Protein AF-A0A1Y3EL06-F1 (afdb_monomer)

Secondary structure (DSSP, 8-state):
-HHHHHHHHHHHHHHHHHHHHHHHHSTT-HHHHHHHHHHHHHHHHHHHHHHHHHHHHTHHHHHHHHHHHHHHHHHHHHHHHHHHHHTT----SSTT--HHHHHHHHHHHHHHHHHHHHHHHHHHHS-HHHHHHHHHHHHHHHHHHHHHHHHHHHTT-GGGTTT-

Structure (mmCIF, N/CA/C/O backbone):
data_AF-A0A1Y3EL06-F1
#
_entry.id   AF-A0A1Y3EL06-F1
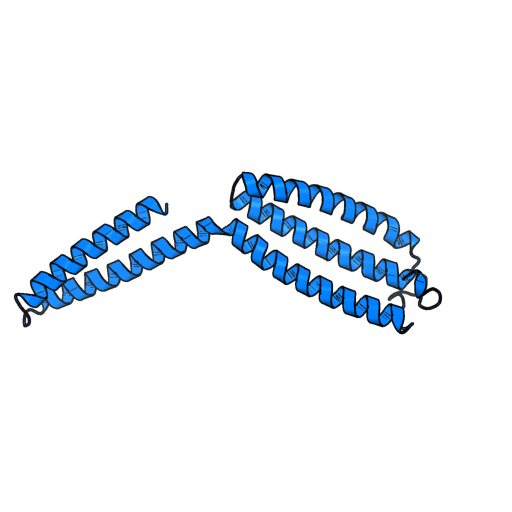#
loop_
_atom_site.group_PDB
_atom_site.id
_atom_site.type_symbol
_atom_site.label_atom_id
_atom_site.label_alt_id
_atom_site.label_comp_id
_atom_site.label_asym_id
_atom_site.label_entity_id
_atom_site.label_seq_id
_atom_site.pdbx_PDB_ins_code
_atom_site.Cartn_x
_atom_site.Cartn_y
_atom_site.Cartn_z
_atom_site.occupancy
_atom_site.B_iso_or_equiv
_atom_site.auth_seq_id
_atom_site.auth_comp_id
_atom_site.auth_asym_id
_atom_site.auth_atom_id
_atom_site.pdbx_PDB_model_num
ATOM 1 N N . LYS A 1 1 ? 21.496 -2.590 -11.959 1.00 78.06 1 LYS A N 1
ATOM 2 C CA . LYS A 1 1 ? 20.568 -3.397 -12.789 1.00 78.06 1 LYS A CA 1
ATOM 3 C C . LYS A 1 1 ? 19.953 -2.555 -13.903 1.00 78.06 1 LYS A C 1
ATOM 5 O O . LYS A 1 1 ? 20.379 -2.754 -15.023 1.00 78.06 1 LYS A O 1
ATOM 10 N N . ILE A 1 2 ? 19.128 -1.535 -13.614 1.00 90.38 2 ILE A N 1
ATOM 11 C CA . ILE A 1 2 ? 18.528 -0.661 -14.653 1.00 90.38 2 ILE A CA 1
ATOM 12 C C . ILE A 1 2 ? 19.569 -0.086 -15.628 1.00 90.38 2 ILE A C 1
ATOM 14 O O . ILE A 1 2 ? 19.395 -0.204 -16.830 1.00 90.38 2 ILE A O 1
ATOM 18 N N . ARG A 1 3 ? 20.683 0.471 -15.125 1.00 93.00 3 ARG A N 1
ATOM 19 C CA . ARG A 1 3 ? 21.750 1.015 -15.985 1.00 93.00 3 ARG A CA 1
ATOM 20 C C . ARG A 1 3 ? 22.275 0.003 -17.011 1.00 93.00 3 ARG A C 1
ATOM 22 O O . ARG A 1 3 ? 22.457 0.373 -18.159 1.00 93.00 3 ARG A O 1
ATOM 29 N N . VAL A 1 4 ? 22.511 -1.240 -16.589 1.00 94.12 4 VAL A N 1
ATOM 30 C CA . VAL A 1 4 ? 23.039 -2.303 -17.459 1.00 94.12 4 VAL A CA 1
ATOM 31 C C . VAL A 1 4 ? 21.989 -2.685 -18.500 1.00 94.12 4 VAL A C 1
ATOM 33 O O . VAL A 1 4 ? 22.276 -2.607 -19.684 1.00 94.12 4 VAL A O 1
ATOM 36 N N . SER A 1 5 ? 20.745 -2.932 -18.078 1.00 94.06 5 SER A N 1
ATOM 37 C CA . SER A 1 5 ? 19.648 -3.265 -18.998 1.00 94.06 5 SER A CA 1
ATOM 38 C C . SER A 1 5 ? 19.372 -2.156 -20.023 1.00 94.06 5 SER A C 1
ATOM 40 O O . SER A 1 5 ? 19.073 -2.428 -21.178 1.00 94.06 5 SER A O 1
ATOM 42 N N . VAL A 1 6 ? 19.517 -0.882 -19.640 1.00 96.88 6 VAL A N 1
ATOM 43 C CA . VAL A 1 6 ? 19.391 0.250 -20.577 1.00 96.88 6 VAL A CA 1
ATOM 44 C C . VAL A 1 6 ? 20.555 0.290 -21.577 1.00 96.88 6 VAL A C 1
ATOM 46 O O . VAL A 1 6 ? 20.348 0.629 -22.741 1.00 96.88 6 VAL A O 1
ATOM 49 N N . GLN A 1 7 ? 21.774 -0.064 -21.157 1.00 97.25 7 GLN A N 1
ATOM 50 C CA . GLN A 1 7 ? 22.926 -0.170 -22.061 1.00 97.25 7 GLN A CA 1
ATOM 51 C C . GLN A 1 7 ? 22.774 -1.337 -23.050 1.00 97.25 7 GLN A C 1
ATOM 53 O O . GLN A 1 7 ? 23.080 -1.176 -24.235 1.00 97.25 7 GLN A O 1
ATOM 58 N N . GLU A 1 8 ? 22.273 -2.484 -22.590 1.00 97.31 8 GLU A N 1
ATOM 59 C CA . GLU A 1 8 ? 21.984 -3.659 -23.425 1.00 97.31 8 GLU A CA 1
ATOM 60 C C . GLU A 1 8 ? 20.893 -3.346 -24.457 1.00 97.31 8 GLU A C 1
ATOM 62 O O . GLU A 1 8 ? 21.104 -3.558 -25.654 1.00 97.31 8 GLU A O 1
ATOM 67 N N . LEU A 1 9 ? 19.805 -2.691 -24.032 1.00 98.06 9 LEU A N 1
ATOM 68 C CA . LEU A 1 9 ? 18.773 -2.170 -24.931 1.00 98.06 9 LEU A CA 1
ATOM 69 C C . LEU A 1 9 ? 19.348 -1.210 -25.982 1.00 98.06 9 LEU A C 1
ATOM 71 O O . LEU A 1 9 ? 19.053 -1.341 -27.169 1.00 98.06 9 LEU A O 1
ATOM 75 N N . GLY A 1 10 ? 20.199 -0.264 -25.572 1.00 97.94 10 GLY A N 1
ATOM 76 C CA . GLY A 1 10 ? 20.860 0.655 -26.503 1.00 97.94 10 GLY A CA 1
ATOM 77 C C . GLY A 1 10 ? 21.715 -0.076 -27.542 1.00 97.94 10 GLY A C 1
ATOM 78 O O . GLY A 1 10 ? 21.681 0.265 -28.725 1.00 97.94 10 GLY A O 1
ATOM 79 N N . THR A 1 11 ? 22.421 -1.127 -27.123 1.00 97.94 11 THR A N 1
ATOM 80 C CA . THR A 1 11 ? 23.218 -1.976 -28.020 1.00 97.94 11 THR A CA 1
ATOM 81 C C . THR A 1 11 ? 22.328 -2.723 -29.016 1.00 97.94 11 THR A C 1
ATOM 83 O O . THR A 1 11 ? 22.601 -2.689 -30.217 1.00 97.94 11 THR A O 1
ATOM 86 N N . ALA A 1 12 ? 21.219 -3.310 -28.553 1.00 98.12 12 ALA A N 1
ATOM 87 C CA . ALA A 1 12 ? 20.245 -3.971 -29.422 1.00 98.12 12 ALA A CA 1
ATOM 88 C C . ALA A 1 12 ? 19.622 -3.001 -30.443 1.00 98.12 12 ALA A C 1
ATOM 90 O O . ALA A 1 12 ? 19.466 -3.352 -31.611 1.00 98.12 12 ALA A O 1
ATOM 91 N N . CYS A 1 13 ? 19.326 -1.758 -30.046 1.00 98.25 13 CYS A N 1
ATOM 92 C CA . CYS A 1 13 ? 18.835 -0.723 -30.961 1.00 98.25 13 CYS A CA 1
ATOM 93 C C . CYS A 1 13 ? 19.862 -0.358 -32.046 1.00 98.25 13 CYS A C 1
ATOM 95 O O . CYS A 1 13 ? 19.493 -0.180 -33.207 1.00 98.25 13 CYS A O 1
ATOM 97 N N . ILE A 1 14 ? 21.151 -0.263 -31.697 1.00 98.25 14 ILE A N 1
ATOM 98 C CA . ILE A 1 14 ? 22.219 0.005 -32.675 1.00 98.25 14 ILE A CA 1
ATOM 99 C C . ILE A 1 14 ? 22.295 -1.125 -33.709 1.00 98.25 14 ILE A C 1
ATOM 101 O O . ILE A 1 14 ? 22.400 -0.853 -34.906 1.00 98.25 14 ILE A O 1
ATOM 105 N N . GLU A 1 15 ? 22.235 -2.383 -33.271 1.00 97.88 15 GLU A N 1
ATOM 106 C CA . GLU A 1 15 ? 22.217 -3.543 -34.172 1.00 97.88 15 GLU A CA 1
ATOM 107 C C . GLU A 1 15 ? 20.978 -3.553 -35.069 1.00 97.88 15 GLU A C 1
ATOM 109 O O . GLU A 1 15 ? 21.103 -3.722 -36.281 1.00 97.88 15 GLU A O 1
ATOM 114 N N . LEU A 1 16 ? 19.801 -3.278 -34.500 1.00 98.12 16 LEU A N 1
ATOM 115 C CA . LEU A 1 16 ? 18.551 -3.182 -35.248 1.00 98.12 16 LEU A CA 1
ATOM 116 C C . LEU A 1 16 ? 18.649 -2.159 -36.388 1.00 98.12 16 LEU A C 1
ATOM 118 O O . LEU A 1 16 ? 18.283 -2.460 -37.524 1.00 98.12 16 LEU A O 1
ATOM 122 N N . ILE A 1 17 ? 19.190 -0.969 -36.107 1.00 97.88 17 ILE A N 1
ATOM 123 C CA . ILE A 1 17 ? 19.380 0.087 -37.113 1.00 97.88 17 ILE A CA 1
ATOM 124 C C . ILE A 1 17 ? 20.382 -0.353 -38.189 1.00 97.88 17 ILE A C 1
ATOM 126 O O . ILE A 1 17 ? 20.152 -0.108 -39.377 1.00 97.88 17 ILE A O 1
ATOM 130 N N . LYS A 1 18 ? 21.475 -1.026 -37.804 1.00 97.12 18 LYS A N 1
ATOM 131 C CA . LYS A 1 18 ? 22.465 -1.555 -38.757 1.00 97.12 18 LYS A CA 1
ATOM 132 C C . LYS A 1 18 ? 21.844 -2.592 -39.697 1.00 97.12 18 LYS A C 1
ATOM 134 O O . LYS A 1 18 ? 21.999 -2.466 -40.912 1.00 97.12 18 LYS A O 1
ATOM 139 N N . HIS A 1 19 ? 21.102 -3.565 -39.166 1.00 97.06 19 HIS A N 1
ATOM 140 C CA . HIS A 1 19 ? 20.441 -4.596 -39.976 1.00 97.06 19 HIS A CA 1
ATOM 141 C C . HIS A 1 19 ? 19.310 -4.021 -40.835 1.00 97.06 19 HIS A C 1
ATOM 143 O O . HIS A 1 19 ? 19.163 -4.408 -41.993 1.00 97.06 19 HIS A O 1
ATOM 149 N N . ALA A 1 20 ? 18.574 -3.023 -40.336 1.00 96.62 20 ALA A N 1
ATOM 150 C CA . ALA A 1 20 ? 17.592 -2.295 -41.138 1.00 96.62 20 ALA A CA 1
ATOM 151 C C . ALA A 1 20 ? 18.256 -1.567 -42.318 1.00 96.62 20 ALA A C 1
ATOM 153 O O . ALA A 1 20 ? 17.745 -1.597 -43.439 1.00 96.62 20 ALA A O 1
ATOM 154 N N . GLY A 1 21 ? 19.424 -0.956 -42.090 1.00 96.56 21 GLY A N 1
ATOM 155 C CA . GLY A 1 21 ? 20.236 -0.342 -43.140 1.00 96.56 21 GLY A CA 1
ATOM 156 C C . GLY A 1 21 ? 20.681 -1.343 -44.211 1.00 96.56 21 GLY A C 1
ATOM 157 O O . GLY A 1 21 ? 20.550 -1.049 -45.400 1.00 96.56 21 GLY A O 1
ATOM 158 N N . ALA A 1 22 ? 21.141 -2.529 -43.801 1.00 94.38 22 ALA A N 1
ATOM 159 C CA . ALA A 1 22 ? 21.546 -3.606 -44.708 1.00 94.38 22 ALA A CA 1
ATOM 160 C C . ALA A 1 22 ? 20.365 -4.158 -45.524 1.00 94.38 22 ALA A C 1
ATOM 162 O O . ALA A 1 22 ? 20.456 -4.263 -46.747 1.00 94.38 22 ALA A O 1
ATOM 163 N N . CYS A 1 23 ? 19.228 -4.416 -44.871 1.00 95.06 23 CYS A N 1
ATOM 164 C CA . CYS A 1 23 ? 18.005 -4.866 -45.534 1.00 95.06 23 CYS A CA 1
ATOM 165 C C . CYS A 1 23 ? 17.476 -3.818 -46.529 1.00 95.06 23 CYS A C 1
ATOM 167 O O . CYS A 1 23 ? 16.988 -4.173 -47.599 1.00 95.06 23 CYS A O 1
ATOM 169 N N . ARG A 1 24 ? 17.600 -2.519 -46.216 1.00 94.75 24 ARG A N 1
ATOM 170 C CA . ARG A 1 24 ? 17.239 -1.434 -47.142 1.00 94.75 24 ARG A CA 1
ATOM 171 C C . ARG A 1 24 ? 18.166 -1.380 -48.356 1.00 94.75 24 ARG A C 1
ATOM 173 O O . ARG A 1 24 ? 17.693 -1.100 -49.452 1.00 94.75 24 ARG A O 1
ATOM 180 N N . ALA A 1 25 ? 19.465 -1.608 -48.164 1.00 95.12 25 ALA A N 1
ATOM 181 C CA . ALA A 1 25 ? 20.432 -1.634 -49.259 1.00 95.12 25 ALA A CA 1
ATOM 182 C C . ALA A 1 25 ? 20.204 -2.833 -50.195 1.00 95.12 25 ALA A C 1
ATOM 184 O O . ALA A 1 25 ? 20.379 -2.690 -51.401 1.00 95.12 25 ALA A O 1
ATOM 185 N N . ASN A 1 26 ? 19.754 -3.974 -49.654 1.00 92.25 26 ASN A N 1
ATOM 186 C CA . ASN A 1 26 ? 19.493 -5.203 -50.408 1.00 92.25 26 ASN A CA 1
ATOM 187 C C . ASN A 1 26 ? 18.095 -5.793 -50.103 1.00 92.25 26 ASN A C 1
ATOM 189 O O . ASN A 1 26 ? 17.987 -6.815 -49.427 1.00 92.25 26 ASN A O 1
ATOM 193 N N . PRO A 1 27 ? 16.997 -5.216 -50.632 1.00 89.19 27 PRO A N 1
ATOM 194 C CA . PRO A 1 27 ? 15.628 -5.579 -50.232 1.00 89.19 27 PRO A CA 1
ATOM 195 C C . PRO A 1 27 ? 15.175 -7.003 -50.579 1.00 89.19 27 PRO A C 1
ATOM 197 O O . PRO A 1 27 ? 14.141 -7.452 -50.084 1.00 89.19 27 PRO A O 1
ATOM 200 N N . GLN A 1 28 ? 15.889 -7.703 -51.462 1.00 93.31 28 GLN A N 1
ATOM 201 C CA . GLN A 1 28 ? 15.573 -9.080 -51.861 1.00 93.31 28 GLN A CA 1
ATOM 202 C C . GLN A 1 28 ? 16.429 -10.125 -51.143 1.00 93.31 28 GLN A C 1
ATOM 204 O O . GLN A 1 28 ? 16.146 -11.315 -51.255 1.00 93.31 28 GLN A O 1
ATOM 209 N N . ASP A 1 29 ? 17.437 -9.700 -50.380 1.00 94.69 29 ASP A N 1
ATOM 210 C CA . ASP A 1 29 ? 18.265 -10.621 -49.617 1.00 94.69 29 ASP A CA 1
ATOM 211 C C . ASP A 1 29 ? 17.494 -11.153 -48.399 1.00 94.69 29 ASP A C 1
ATOM 213 O O . ASP A 1 29 ? 16.990 -10.407 -47.556 1.00 94.69 29 ASP A O 1
ATOM 217 N N . HIS A 1 30 ? 17.366 -12.474 -48.330 1.00 93.69 30 HIS A N 1
ATOM 218 C CA . HIS A 1 30 ? 16.649 -13.14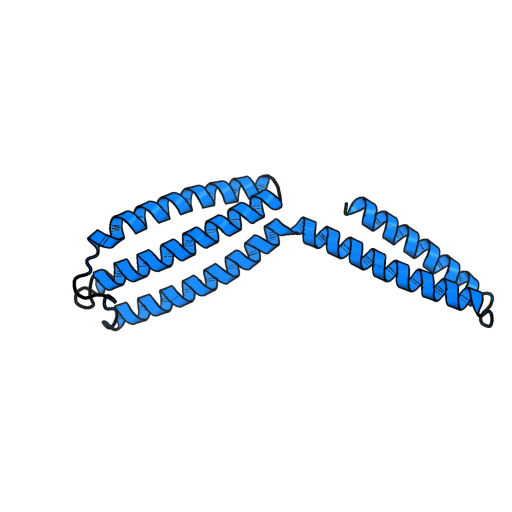9 -47.258 1.00 93.69 30 HIS A CA 1
ATOM 219 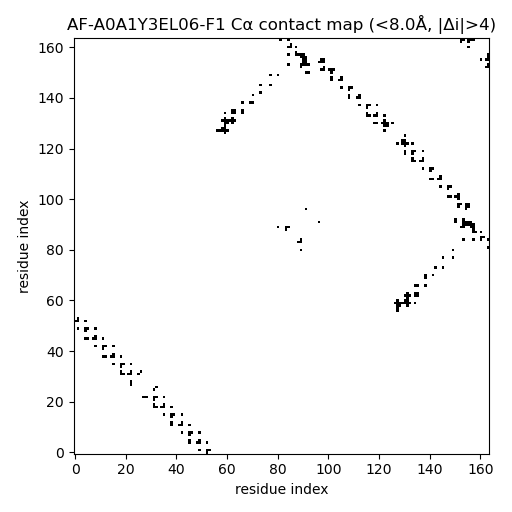C C . HIS A 1 30 ? 17.428 -13.110 -45.935 1.00 93.69 30 HIS A C 1
ATOM 221 O O . HIS A 1 30 ? 16.812 -13.026 -44.871 1.00 93.69 30 HIS A O 1
ATOM 227 N N . PHE A 1 31 ? 18.764 -13.133 -45.983 1.00 94.50 31 PHE A N 1
ATOM 228 C CA . PHE A 1 31 ? 19.594 -13.154 -44.777 1.00 94.50 31 PHE A CA 1
ATOM 229 C C . PHE A 1 31 ? 19.492 -11.833 -44.011 1.00 94.50 31 PHE A C 1
ATOM 231 O O . PHE A 1 31 ? 19.161 -11.842 -42.828 1.00 94.50 31 PHE A O 1
ATOM 238 N N . SER A 1 32 ? 19.619 -10.690 -44.692 1.00 93.38 32 SER A N 1
ATOM 239 C CA . SER A 1 32 ? 19.440 -9.376 -44.054 1.00 93.38 32 SER A CA 1
ATOM 240 C C . SER A 1 32 ? 18.038 -9.154 -43.470 1.00 93.38 32 SER A C 1
ATOM 242 O O . SER A 1 32 ? 17.904 -8.501 -42.432 1.00 93.38 32 SER A O 1
ATOM 244 N N . LYS A 1 33 ? 16.984 -9.731 -44.070 1.00 94.38 33 LYS A N 1
ATOM 245 C CA . LYS A 1 33 ? 15.630 -9.738 -43.478 1.00 94.38 33 LYS A CA 1
ATOM 246 C C . LYS A 1 33 ? 15.563 -10.573 -42.202 1.00 94.38 33 LYS A C 1
ATOM 248 O O . LYS A 1 33 ? 14.904 -10.168 -41.243 1.00 94.38 33 LYS A O 1
ATOM 253 N N . GLN A 1 34 ? 16.226 -11.728 -42.186 1.00 95.88 34 GLN A N 1
ATOM 254 C CA . GLN A 1 34 ? 16.285 -12.598 -41.016 1.00 95.88 34 GLN A CA 1
ATOM 255 C C . GLN A 1 34 ? 17.062 -11.942 -39.866 1.00 95.88 34 GLN A C 1
ATOM 257 O O . GLN A 1 34 ? 16.574 -11.947 -38.735 1.00 95.88 34 GLN A O 1
ATOM 262 N N . ASP A 1 35 ? 18.198 -11.308 -40.155 1.00 95.31 35 ASP A N 1
ATOM 263 C CA . ASP A 1 35 ? 19.007 -10.576 -39.172 1.00 95.31 35 ASP A CA 1
ATOM 264 C C . ASP A 1 35 ? 18.256 -9.369 -38.595 1.00 95.31 35 ASP A C 1
ATOM 266 O O . ASP A 1 35 ? 18.291 -9.116 -37.386 1.00 95.31 35 ASP A O 1
ATOM 270 N N . LEU A 1 36 ? 17.507 -8.647 -39.438 1.00 96.25 36 LEU A N 1
ATOM 271 C CA . LEU A 1 36 ? 16.616 -7.574 -38.998 1.00 96.25 36 LEU A CA 1
ATOM 272 C C . LEU A 1 36 ? 15.524 -8.104 -38.058 1.00 96.25 36 LEU A C 1
ATOM 274 O O . LEU A 1 36 ? 15.290 -7.528 -36.994 1.00 96.25 36 LEU A O 1
ATOM 278 N N . ALA A 1 37 ? 14.876 -9.213 -38.422 1.00 96.50 37 ALA A N 1
ATOM 279 C CA . ALA A 1 37 ? 13.854 -9.839 -37.587 1.00 96.50 37 ALA A CA 1
ATOM 280 C C . ALA A 1 37 ? 14.427 -10.334 -36.247 1.00 96.50 37 ALA A C 1
ATOM 282 O O . ALA A 1 37 ? 13.775 -10.190 -35.211 1.00 96.50 37 ALA A O 1
ATOM 283 N N . TYR A 1 38 ? 15.645 -10.881 -36.252 1.00 96.94 38 TYR A N 1
ATOM 284 C CA . TYR A 1 38 ? 16.350 -11.296 -35.042 1.00 96.94 38 TYR A CA 1
ATOM 285 C C . TYR A 1 38 ? 16.648 -10.105 -34.125 1.00 96.94 38 TYR A C 1
ATOM 287 O O . TYR A 1 38 ? 16.254 -10.122 -32.958 1.00 96.94 38 TYR A O 1
ATOM 295 N N . SER A 1 39 ? 17.257 -9.035 -34.648 1.00 97.06 39 SER A N 1
ATOM 296 C CA . SER A 1 39 ? 17.537 -7.838 -33.846 1.00 97.06 39 SER A CA 1
ATOM 297 C C . SER A 1 39 ? 16.264 -7.180 -33.324 1.00 97.06 39 SER A C 1
ATOM 299 O O . SER A 1 39 ? 16.265 -6.697 -32.197 1.00 97.06 39 SER A O 1
ATOM 301 N N . ALA A 1 40 ? 15.162 -7.217 -34.080 1.00 97.81 40 ALA A N 1
ATOM 302 C CA . ALA A 1 40 ? 13.877 -6.700 -33.612 1.00 97.81 40 ALA A CA 1
ATOM 303 C C . ALA A 1 40 ? 13.349 -7.492 -32.408 1.00 97.81 40 ALA A C 1
ATOM 305 O O . ALA A 1 40 ? 12.921 -6.893 -31.421 1.00 97.81 40 ALA A O 1
ATOM 306 N N . ARG A 1 41 ? 13.424 -8.831 -32.453 1.00 98.12 41 ARG A N 1
ATOM 307 C CA . ARG A 1 41 ? 13.066 -9.687 -31.309 1.00 98.12 41 ARG A CA 1
ATOM 308 C C . ARG A 1 41 ? 13.960 -9.410 -30.106 1.00 98.12 41 ARG A C 1
ATOM 310 O O . ARG A 1 41 ? 13.438 -9.186 -29.019 1.00 98.12 41 ARG A O 1
ATOM 317 N N . ARG A 1 42 ? 15.275 -9.318 -30.318 1.00 97.69 42 ARG A N 1
ATOM 318 C CA . ARG A 1 42 ? 16.229 -8.970 -29.260 1.00 97.69 42 ARG A CA 1
ATOM 319 C C . ARG A 1 42 ? 15.887 -7.625 -28.613 1.00 97.69 42 ARG A C 1
ATOM 321 O O . ARG A 1 42 ? 15.850 -7.533 -27.395 1.00 97.69 42 ARG A O 1
ATOM 328 N N . THR A 1 43 ? 15.574 -6.586 -29.391 1.00 98.25 43 THR A N 1
ATOM 329 C CA . THR A 1 43 ? 15.155 -5.288 -28.831 1.00 98.25 43 THR A CA 1
ATOM 330 C C . THR A 1 43 ? 13.908 -5.420 -27.951 1.00 98.25 43 THR A C 1
ATOM 332 O O . THR A 1 43 ? 13.861 -4.815 -26.883 1.00 98.25 43 THR A O 1
ATOM 335 N N . ILE A 1 44 ? 12.914 -6.219 -28.357 1.00 97.94 44 ILE A N 1
ATOM 336 C CA . ILE A 1 44 ? 11.708 -6.471 -27.548 1.00 97.94 44 ILE A CA 1
ATOM 337 C C . ILE A 1 44 ? 12.071 -7.147 -26.216 1.00 97.94 44 ILE A C 1
ATOM 339 O O . ILE A 1 44 ? 11.568 -6.742 -25.166 1.00 97.94 44 ILE A O 1
ATOM 343 N N . GLU A 1 45 ? 12.957 -8.143 -26.245 1.00 97.12 45 GLU A N 1
ATOM 344 C CA . GLU A 1 45 ? 13.440 -8.835 -25.043 1.00 97.12 45 GLU A CA 1
ATOM 345 C C . GLU A 1 45 ? 14.174 -7.876 -24.092 1.00 97.12 45 GLU A C 1
ATOM 347 O O . GLU A 1 45 ? 13.871 -7.838 -22.898 1.00 97.12 45 GLU A O 1
ATOM 352 N N . GLU A 1 46 ? 15.059 -7.024 -24.613 1.00 97.75 46 GLU A N 1
ATOM 353 C CA . GLU A 1 46 ? 15.783 -6.037 -23.800 1.00 97.75 46 GLU A CA 1
ATOM 354 C C . GLU A 1 46 ? 14.847 -4.983 -23.183 1.00 97.75 46 GLU A C 1
ATOM 356 O O . GLU A 1 46 ? 15.011 -4.590 -22.023 1.00 97.75 46 GLU A O 1
ATOM 361 N N . VAL A 1 47 ? 13.801 -4.559 -23.906 1.00 97.56 47 VAL A N 1
ATOM 362 C CA . VAL A 1 47 ? 12.747 -3.697 -23.337 1.00 97.56 47 VAL A CA 1
ATOM 363 C C . VAL A 1 47 ? 12.055 -4.399 -22.167 1.00 97.56 47 VAL A C 1
ATOM 365 O O . VAL A 1 47 ? 11.847 -3.783 -21.116 1.00 97.56 47 VAL A O 1
ATOM 368 N N . ALA A 1 48 ? 11.726 -5.686 -22.305 1.00 96.06 48 ALA A N 1
ATOM 369 C CA . ALA A 1 48 ? 11.115 -6.457 -21.225 1.00 96.06 48 ALA A CA 1
ATOM 370 C C . ALA A 1 48 ? 12.034 -6.547 -19.992 1.00 96.06 48 ALA A C 1
ATOM 372 O O . ALA A 1 48 ? 11.558 -6.394 -18.863 1.00 96.06 48 ALA A O 1
ATOM 373 N N . MET A 1 49 ? 13.347 -6.699 -20.192 1.00 95.31 49 MET A N 1
ATOM 374 C CA . MET A 1 49 ? 14.340 -6.699 -19.110 1.00 95.31 49 MET A CA 1
ATOM 375 C C . MET A 1 49 ? 14.408 -5.353 -18.376 1.00 95.31 49 MET A C 1
ATOM 377 O O . MET A 1 49 ? 14.421 -5.323 -17.140 1.00 95.31 49 MET A O 1
ATOM 381 N N . VAL A 1 50 ? 14.377 -4.231 -19.104 1.00 95.44 50 VAL A N 1
ATOM 382 C CA . VAL A 1 50 ? 14.311 -2.887 -18.499 1.00 95.44 50 VAL A CA 1
ATOM 383 C C . VAL A 1 50 ? 13.032 -2.717 -17.678 1.00 95.44 50 VAL A C 1
ATOM 385 O O . VAL A 1 50 ? 13.093 -2.267 -16.530 1.00 95.44 50 VAL A O 1
ATOM 388 N N . LEU A 1 51 ? 11.879 -3.120 -18.221 1.00 91.81 51 LEU A N 1
ATOM 389 C CA . LEU A 1 51 ? 10.599 -3.058 -17.508 1.00 91.81 51 LEU A CA 1
ATOM 390 C C . LEU A 1 51 ? 10.611 -3.915 -16.236 1.00 91.81 51 LEU A C 1
ATOM 392 O O . LEU A 1 51 ? 10.139 -3.466 -15.189 1.00 91.81 51 LEU A O 1
ATOM 396 N N . ALA A 1 52 ? 11.183 -5.118 -16.292 1.00 89.25 52 ALA A N 1
ATOM 397 C CA . ALA A 1 52 ? 11.339 -5.979 -15.124 1.00 89.25 52 ALA A CA 1
ATOM 398 C C . ALA A 1 52 ? 12.232 -5.329 -14.054 1.00 89.25 52 ALA A C 1
ATOM 400 O O . ALA A 1 52 ? 11.883 -5.327 -12.871 1.00 89.25 52 ALA A O 1
ATOM 401 N N . ALA A 1 53 ? 13.347 -4.714 -14.460 1.00 88.81 53 ALA A N 1
ATOM 402 C CA . ALA A 1 53 ? 14.247 -4.010 -13.550 1.00 88.81 53 ALA A CA 1
ATOM 403 C C . ALA A 1 53 ? 13.583 -2.788 -12.890 1.00 88.81 53 ALA A C 1
ATOM 405 O O . ALA A 1 53 ? 13.804 -2.546 -11.702 1.00 88.81 53 ALA A O 1
ATOM 406 N N . LEU A 1 54 ? 12.751 -2.048 -13.632 1.00 87.50 54 LEU A N 1
ATOM 407 C CA . LEU A 1 54 ? 11.970 -0.925 -13.104 1.00 87.50 54 LEU A CA 1
ATOM 408 C C . LEU A 1 54 ? 10.906 -1.390 -12.108 1.00 87.50 54 LEU A C 1
ATOM 410 O O . LEU A 1 54 ? 10.812 -0.835 -11.016 1.00 87.50 54 LEU A O 1
ATOM 414 N N . ARG A 1 55 ? 10.152 -2.445 -12.440 1.00 83.06 55 ARG A N 1
ATOM 415 C CA . ARG A 1 55 ? 9.144 -3.025 -11.537 1.00 83.06 55 ARG A CA 1
ATOM 416 C C . ARG A 1 55 ? 9.767 -3.535 -10.244 1.00 83.06 55 ARG A C 1
ATOM 418 O O . ARG A 1 55 ? 9.249 -3.259 -9.168 1.00 83.06 55 ARG A O 1
ATOM 425 N N . PHE A 1 56 ? 10.909 -4.216 -10.337 1.00 79.81 56 PHE A N 1
ATOM 426 C CA . PHE A 1 56 ? 11.668 -4.625 -9.157 1.00 79.81 56 PHE A CA 1
ATOM 427 C C . PHE A 1 56 ? 12.143 -3.411 -8.343 1.00 79.81 56 PHE A C 1
ATOM 429 O O . PHE A 1 56 ? 12.065 -3.412 -7.117 1.00 79.81 56 PHE A O 1
ATOM 436 N N . GLY A 1 57 ? 12.581 -2.349 -9.026 1.00 83.56 57 GLY A N 1
ATOM 437 C CA . GLY A 1 57 ? 12.970 -1.082 -8.409 1.00 83.56 57 GLY A CA 1
ATOM 438 C C . GLY A 1 57 ? 11.827 -0.318 -7.732 1.00 83.56 57 GLY A C 1
ATOM 439 O O . GLY A 1 57 ? 12.112 0.539 -6.908 1.00 83.56 57 GLY A O 1
ATOM 440 N N . ALA A 1 58 ? 10.564 -0.630 -8.028 1.00 88.12 58 ALA A N 1
ATOM 441 C CA . ALA A 1 58 ? 9.384 0.015 -7.446 1.00 88.12 58 ALA A CA 1
ATOM 442 C C . ALA A 1 58 ? 8.601 -0.903 -6.487 1.00 88.12 58 ALA A C 1
ATOM 444 O O . ALA A 1 58 ? 7.440 -0.635 -6.176 1.00 88.12 58 ALA A O 1
ATOM 445 N N . ARG A 1 59 ? 9.204 -2.008 -6.023 1.00 89.81 59 ARG A N 1
ATOM 446 C CA . ARG A 1 59 ? 8.520 -3.015 -5.192 1.00 89.81 59 ARG A CA 1
ATOM 447 C C . ARG A 1 59 ? 7.922 -2.433 -3.905 1.00 89.81 59 ARG A C 1
ATOM 449 O O . ARG A 1 59 ? 6.807 -2.804 -3.544 1.00 89.81 59 ARG A O 1
ATOM 456 N N . GLY A 1 60 ? 8.633 -1.524 -3.237 1.00 93.81 60 GLY A N 1
ATOM 457 C CA . GLY A 1 60 ? 8.153 -0.844 -2.030 1.00 93.81 60 GLY A CA 1
ATOM 458 C C . GLY A 1 60 ? 6.947 0.035 -2.323 1.00 93.81 60 GLY A C 1
ATOM 459 O O . GLY A 1 60 ? 5.918 -0.080 -1.664 1.00 93.81 60 GLY A O 1
ATOM 460 N N . THR A 1 61 ? 7.026 0.835 -3.385 1.00 93.00 61 THR A N 1
ATOM 461 C CA . THR A 1 61 ? 5.894 1.643 -3.852 1.00 93.00 61 THR A CA 1
ATOM 462 C C . THR A 1 61 ? 4.684 0.781 -4.219 1.00 93.00 61 THR A C 1
ATOM 464 O O . THR A 1 61 ? 3.563 1.120 -3.846 1.00 93.00 61 THR A O 1
ATOM 467 N N . GLN A 1 62 ? 4.885 -0.361 -4.884 1.00 93.38 62 GLN A N 1
ATOM 468 C CA . GLN A 1 62 ? 3.789 -1.273 -5.220 1.00 93.38 62 GLN A CA 1
ATOM 469 C C . GLN A 1 62 ? 3.136 -1.878 -3.971 1.00 93.38 62 GLN A C 1
ATOM 471 O O . GLN A 1 62 ? 1.914 -2.006 -3.922 1.00 93.38 62 GLN A O 1
ATOM 476 N N . ALA A 1 63 ? 3.925 -2.216 -2.948 1.00 95.25 63 ALA A N 1
ATOM 477 C CA . ALA A 1 63 ? 3.381 -2.661 -1.669 1.00 95.25 63 ALA A CA 1
ATOM 478 C C . ALA A 1 63 ? 2.517 -1.571 -1.015 1.00 95.25 63 ALA A C 1
ATOM 480 O 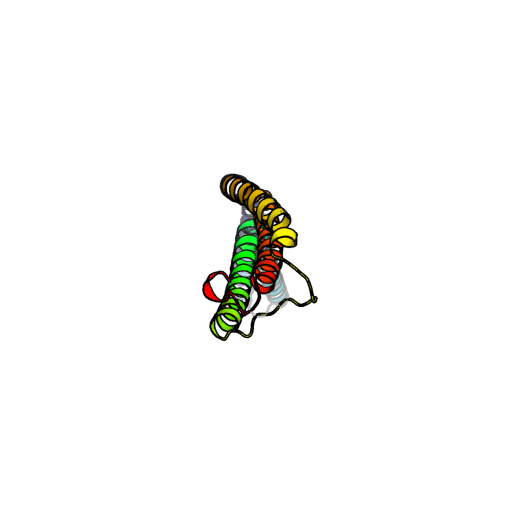O . ALA A 1 63 ? 1.441 -1.887 -0.517 1.00 95.25 63 ALA A O 1
ATOM 481 N N . CYS A 1 64 ? 2.924 -0.298 -1.088 1.00 95.81 64 CYS A N 1
ATOM 482 C CA . CYS A 1 64 ? 2.115 0.825 -0.604 1.00 95.81 64 CYS A CA 1
ATOM 483 C C . CYS A 1 64 ? 0.812 1.013 -1.400 1.00 95.81 64 CYS A C 1
ATOM 485 O O . CYS A 1 64 ? -0.224 1.298 -0.807 1.00 95.81 64 CYS A O 1
ATOM 487 N N . ILE A 1 65 ? 0.835 0.831 -2.724 1.00 94.94 65 ILE A N 1
ATOM 488 C CA . ILE A 1 65 ? -0.378 0.887 -3.563 1.00 94.94 65 ILE A CA 1
ATOM 489 C C . ILE A 1 65 ? -1.366 -0.207 -3.146 1.00 94.94 65 ILE A C 1
ATOM 491 O O . ILE A 1 65 ? -2.546 0.065 -2.930 1.00 94.94 65 ILE A O 1
ATOM 495 N N . ASN A 1 66 ? -0.875 -1.436 -2.981 1.00 95.56 66 ASN A N 1
ATOM 496 C CA . ASN A 1 66 ? -1.704 -2.546 -2.522 1.00 95.56 66 ASN A CA 1
ATOM 497 C C . ASN A 1 66 ? -2.235 -2.282 -1.103 1.00 95.56 66 ASN A C 1
ATOM 499 O O . ASN A 1 66 ? -3.410 -2.515 -0.842 1.00 95.56 66 ASN A O 1
ATOM 503 N N . ALA A 1 67 ? -1.394 -1.738 -0.215 1.00 96.44 67 ALA A N 1
ATOM 504 C CA . ALA A 1 67 ? -1.787 -1.351 1.136 1.00 96.44 67 ALA A CA 1
ATOM 505 C C . ALA A 1 67 ? -2.932 -0.333 1.134 1.00 96.44 67 ALA A C 1
ATOM 507 O O . ALA A 1 67 ? -3.911 -0.522 1.850 1.00 96.44 67 ALA A O 1
ATOM 508 N N . ALA A 1 68 ? -2.847 0.702 0.295 1.00 97.38 68 ALA A N 1
ATOM 509 C CA . ALA A 1 68 ? -3.908 1.693 0.152 1.00 97.38 68 ALA A CA 1
ATOM 510 C C . ALA A 1 68 ? -5.230 1.048 -0.295 1.00 97.38 68 ALA A C 1
ATOM 512 O O . ALA A 1 68 ? -6.270 1.334 0.289 1.00 97.38 68 ALA A O 1
ATOM 513 N N . SER A 1 69 ? -5.183 0.120 -1.259 1.00 98.00 69 SER A N 1
ATOM 514 C CA . SER A 1 69 ? -6.371 -0.625 -1.694 1.00 98.00 69 SER A CA 1
ATOM 515 C C . SER A 1 69 ? -6.991 -1.451 -0.564 1.00 98.00 69 SER A C 1
ATOM 517 O O . SER A 1 69 ? -8.214 -1.481 -0.441 1.00 98.00 69 SER A O 1
ATOM 519 N N . THR A 1 70 ? -6.175 -2.116 0.261 1.00 97.94 70 THR A N 1
ATOM 520 C CA . THR A 1 70 ? -6.677 -2.863 1.424 1.00 97.94 70 THR A CA 1
ATOM 521 C C . THR A 1 70 ? -7.319 -1.927 2.444 1.00 97.94 70 THR A C 1
ATOM 523 O O . THR A 1 70 ? -8.409 -2.214 2.927 1.00 97.94 70 THR A O 1
ATOM 526 N N . VAL A 1 71 ? -6.685 -0.788 2.738 1.00 97.56 71 VAL A N 1
ATOM 527 C CA . VAL A 1 71 ? -7.228 0.212 3.671 1.00 97.56 71 VAL A CA 1
ATOM 528 C C . VAL A 1 71 ? -8.559 0.774 3.175 1.00 97.56 71 VAL A C 1
ATOM 530 O O . VAL A 1 71 ? -9.470 0.939 3.977 1.00 97.56 71 VAL A O 1
ATOM 533 N N . SER A 1 72 ? -8.727 1.000 1.869 1.00 98.44 72 SER A N 1
ATOM 534 C CA . SER A 1 72 ? -10.030 1.386 1.310 1.00 98.44 72 SER A CA 1
ATOM 535 C C . SER A 1 72 ? -11.115 0.334 1.556 1.00 98.44 72 SER A C 1
ATOM 537 O O . SER A 1 72 ? -12.247 0.701 1.854 1.00 98.44 72 SER A O 1
ATOM 539 N N . GLY A 1 73 ? -10.776 -0.958 1.482 1.00 98.38 73 GLY A N 1
ATOM 540 C CA . GLY A 1 73 ? -11.693 -2.040 1.855 1.00 98.38 73 GLY A CA 1
ATOM 541 C C . GLY A 1 73 ? -12.070 -1.996 3.338 1.00 98.38 73 GLY A C 1
ATOM 542 O O . GLY A 1 73 ? -13.249 -2.028 3.668 1.00 98.38 73 GLY A O 1
ATOM 543 N N . ILE A 1 74 ? -11.080 -1.816 4.219 1.00 98.12 74 ILE A N 1
ATOM 544 C CA . ILE A 1 74 ? -11.302 -1.678 5.669 1.00 98.12 74 ILE A CA 1
ATOM 545 C C . ILE A 1 74 ? -12.229 -0.498 5.979 1.00 98.12 74 ILE A C 1
ATOM 547 O O . ILE A 1 74 ? -13.113 -0.625 6.819 1.00 98.12 74 ILE A O 1
ATOM 551 N N . ILE A 1 75 ? -12.046 0.641 5.304 1.00 98.19 75 ILE A N 1
ATOM 552 C CA . ILE A 1 75 ? -12.929 1.804 5.464 1.00 98.19 75 ILE A CA 1
ATOM 553 C C . ILE A 1 75 ? -14.375 1.427 5.115 1.00 98.19 75 ILE A C 1
ATOM 555 O O . ILE A 1 75 ? -15.266 1.716 5.903 1.00 98.19 75 ILE A O 1
ATOM 559 N N . GLY A 1 76 ? -14.608 0.713 4.008 1.00 98.50 76 GLY A N 1
ATOM 560 C CA . GLY A 1 76 ? -15.953 0.251 3.641 1.00 98.50 76 GLY A CA 1
ATOM 561 C C . GLY A 1 76 ? -16.585 -0.708 4.664 1.00 98.50 76 GLY A C 1
ATOM 562 O O . GLY A 1 76 ? -17.781 -0.614 4.957 1.00 98.50 76 GLY A O 1
ATOM 563 N N . ASP A 1 77 ? -15.788 -1.597 5.258 1.00 97.12 77 ASP A N 1
ATOM 564 C CA . ASP A 1 77 ? -16.251 -2.492 6.328 1.00 97.12 77 ASP A CA 1
ATOM 565 C C . ASP A 1 77 ? -16.599 -1.717 7.612 1.00 97.12 77 ASP A C 1
ATOM 567 O O . ASP A 1 77 ? -17.585 -2.022 8.293 1.00 97.12 77 ASP A O 1
ATOM 571 N N . LEU A 1 78 ? -15.807 -0.694 7.947 1.00 97.62 78 LEU A N 1
ATOM 572 C CA . LEU A 1 78 ? -16.073 0.187 9.083 1.00 97.62 78 LEU A CA 1
ATOM 573 C C . LEU A 1 78 ? -17.307 1.061 8.841 1.00 97.62 78 LEU A C 1
ATOM 575 O O . LEU A 1 78 ? -18.133 1.164 9.742 1.00 97.62 78 LEU A O 1
ATOM 579 N N . ASP A 1 79 ? -17.501 1.597 7.636 1.00 98.25 79 ASP A N 1
ATOM 580 C CA . ASP A 1 79 ? -18.718 2.332 7.259 1.00 98.25 79 ASP A CA 1
ATOM 581 C C . ASP A 1 79 ? -19.967 1.453 7.431 1.00 98.25 79 ASP A C 1
ATOM 583 O O . ASP A 1 79 ? -20.989 1.891 7.965 1.00 98.25 79 ASP A O 1
ATOM 587 N N . THR A 1 80 ? -19.868 0.176 7.054 1.00 96.88 80 THR A N 1
ATOM 588 C CA . THR A 1 80 ? -20.940 -0.808 7.270 1.00 96.88 80 THR A CA 1
ATOM 589 C C . THR A 1 80 ? -21.186 -1.056 8.762 1.00 96.88 80 THR A C 1
ATOM 591 O O . THR A 1 80 ? -22.334 -1.136 9.201 1.00 96.88 80 THR A O 1
ATOM 594 N N . THR A 1 81 ? -20.123 -1.133 9.565 1.00 95.81 81 THR A N 1
ATOM 595 C CA . THR A 1 81 ? -20.224 -1.298 11.025 1.00 95.81 81 THR A CA 1
ATOM 596 C C . THR A 1 81 ? -20.898 -0.088 11.676 1.00 95.81 81 THR A C 1
ATOM 598 O O . THR A 1 81 ? -21.813 -0.256 12.481 1.00 95.81 81 THR A O 1
ATOM 601 N N . ILE A 1 82 ? -20.511 1.126 11.273 1.00 95.44 82 ILE A N 1
ATOM 602 C CA . ILE A 1 82 ? -21.111 2.390 11.726 1.00 95.44 82 ILE A CA 1
ATOM 603 C C . ILE A 1 82 ? -22.600 2.436 11.365 1.00 95.44 82 ILE A C 1
ATOM 605 O O . ILE A 1 82 ? -23.431 2.818 12.192 1.00 95.44 82 ILE A O 1
ATOM 609 N N . MET A 1 83 ? -22.960 2.010 10.151 1.00 95.75 83 MET A N 1
ATOM 610 C CA . MET A 1 83 ? -24.358 1.914 9.728 1.00 95.75 83 MET A CA 1
ATOM 611 C C . MET A 1 83 ? -25.158 0.968 10.637 1.00 95.75 83 MET A C 1
ATOM 613 O O . MET A 1 83 ? -26.255 1.331 11.063 1.00 95.75 83 MET A O 1
ATOM 617 N N . PHE A 1 84 ? -24.620 -0.209 10.978 1.00 94.38 84 PHE A N 1
ATOM 618 C CA . PHE A 1 84 ? -25.290 -1.140 11.894 1.00 94.38 84 PHE A CA 1
ATOM 619 C C . PHE A 1 84 ? -25.414 -0.598 13.318 1.00 94.38 84 PHE A C 1
ATOM 621 O O . PHE A 1 84 ? -26.458 -0.798 13.941 1.00 94.38 84 PHE A O 1
ATOM 628 N N . ALA A 1 85 ? -24.389 0.089 13.830 1.00 93.88 85 ALA A N 1
ATOM 629 C CA . ALA A 1 85 ? -24.444 0.728 15.144 1.00 93.88 85 ALA A CA 1
ATOM 630 C C . ALA A 1 85 ? -25.547 1.796 15.176 1.00 93.88 85 ALA A C 1
ATOM 632 O O . ALA A 1 85 ? -26.437 1.761 16.024 1.00 93.88 85 ALA A O 1
ATOM 633 N N . THR A 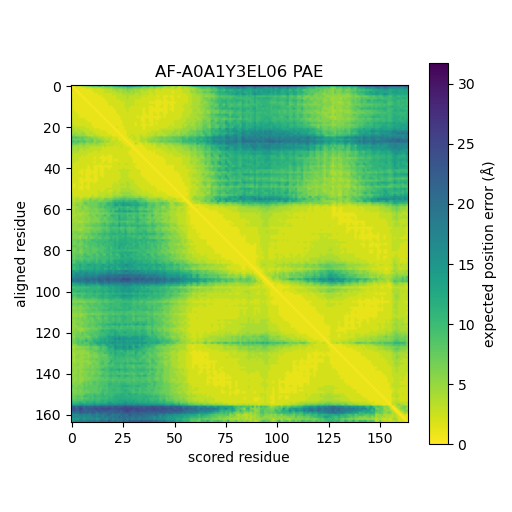1 86 ? -25.568 2.672 14.168 1.00 93.06 86 THR A N 1
ATOM 634 C CA . THR A 1 86 ? -26.554 3.760 14.046 1.00 93.06 86 THR A CA 1
ATOM 635 C C . THR A 1 86 ? -27.984 3.234 13.877 1.00 93.06 86 THR A C 1
ATOM 637 O O . THR A 1 86 ? -28.932 3.837 14.376 1.00 93.06 86 THR A O 1
ATOM 640 N N . ALA A 1 87 ? -28.158 2.098 13.197 1.00 93.25 87 ALA A N 1
ATOM 641 C CA . ALA A 1 87 ? -29.453 1.433 13.049 1.00 93.25 87 ALA A CA 1
ATOM 642 C C . ALA A 1 87 ? -29.893 0.652 14.305 1.00 93.25 87 ALA A C 1
ATOM 644 O O . ALA A 1 87 ? -31.003 0.118 14.325 1.00 93.25 87 ALA A O 1
ATOM 645 N N . GLY A 1 88 ? -29.039 0.543 15.331 1.00 91.31 88 GLY A N 1
ATOM 646 C CA . GLY A 1 88 ? -29.299 -0.269 16.522 1.00 91.31 88 GLY A CA 1
ATOM 647 C C . GLY A 1 88 ? -29.300 -1.775 16.240 1.00 91.31 88 GLY A C 1
ATOM 648 O O . GLY A 1 88 ? -29.885 -2.550 16.993 1.00 91.31 88 GLY A O 1
ATOM 649 N N . THR A 1 89 ? -28.673 -2.210 15.144 1.00 92.75 89 THR A N 1
ATOM 650 C CA . THR A 1 89 ? -28.622 -3.622 14.731 1.00 92.75 89 THR A CA 1
ATOM 651 C C . THR A 1 89 ? -27.251 -4.261 14.948 1.00 92.75 89 THR A C 1
ATOM 653 O O . THR A 1 89 ? -27.098 -5.453 14.682 1.00 92.75 89 THR A O 1
ATOM 656 N N . LEU A 1 90 ? -26.258 -3.505 15.432 1.00 93.38 90 LEU A N 1
ATOM 657 C CA . LEU A 1 90 ? -24.936 -4.031 15.768 1.00 93.38 90 LEU A CA 1
ATOM 658 C C . LEU A 1 90 ? -24.972 -4.749 17.124 1.00 93.38 90 LEU A C 1
ATOM 660 O O . LEU A 1 90 ? -25.056 -4.125 18.183 1.00 93.38 90 LEU A O 1
ATOM 664 N N . ASN A 1 91 ? -24.900 -6.075 17.075 1.00 89.00 91 ASN A N 1
ATOM 665 C CA . ASN A 1 91 ? -24.946 -6.952 18.241 1.00 89.00 91 ASN A CA 1
ATOM 666 C C . ASN A 1 91 ? -23.726 -7.885 18.240 1.00 89.00 91 ASN A C 1
ATOM 668 O O . ASN A 1 91 ? -23.211 -8.195 17.162 1.00 89.00 91 ASN A O 1
ATOM 672 N N . PRO A 1 92 ? -23.253 -8.329 19.417 1.00 87.88 92 PRO A N 1
ATOM 673 C CA . PRO A 1 92 ? -22.107 -9.226 19.503 1.00 87.88 92 PRO A CA 1
ATOM 674 C C . PRO A 1 92 ? -22.428 -10.586 18.873 1.00 87.88 92 PRO A C 1
ATOM 676 O O . PRO A 1 92 ? -23.557 -11.069 18.955 1.00 87.88 92 PRO A O 1
ATOM 679 N N . GLU A 1 93 ? -21.424 -11.228 18.271 1.00 84.75 93 GLU A N 1
ATOM 680 C CA . GLU A 1 93 ? -21.583 -12.565 17.674 1.00 84.75 93 GLU A CA 1
ATOM 681 C C . GLU A 1 93 ? -21.837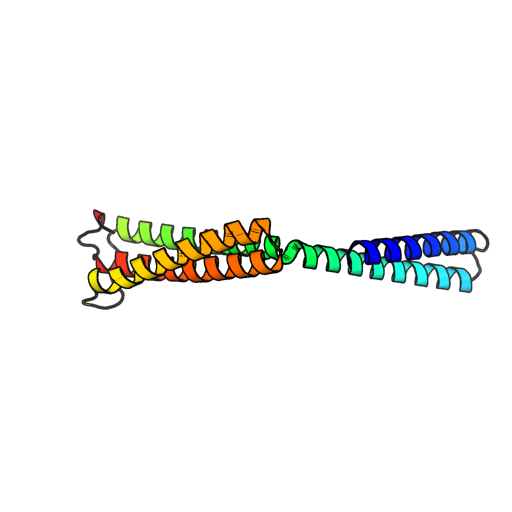 -13.650 18.727 1.00 84.75 93 GLU A C 1
ATOM 683 O O . GLU A 1 93 ? -22.466 -14.671 18.444 1.00 84.75 93 GLU A O 1
ATOM 688 N N . ARG A 1 94 ? -21.331 -13.440 19.947 1.00 85.00 94 ARG A N 1
ATOM 689 C CA . ARG A 1 94 ? -21.481 -14.352 21.079 1.00 85.00 94 ARG A CA 1
ATOM 690 C C . ARG A 1 94 ? -22.248 -13.672 22.198 1.00 85.00 94 ARG A C 1
ATOM 692 O O . ARG A 1 94 ? -21.906 -12.571 22.625 1.00 85.00 94 ARG A O 1
ATOM 699 N N . GLU A 1 95 ? -23.259 -14.363 22.711 1.00 82.56 95 GLU A N 1
ATOM 700 C CA . GLU A 1 95 ? -23.978 -13.912 23.897 1.00 82.56 95 GLU A CA 1
ATOM 701 C C . GLU A 1 95 ? -23.021 -13.802 25.092 1.00 82.56 95 GLU A C 1
ATOM 703 O O . GLU A 1 95 ? -22.260 -14.724 25.388 1.00 82.56 95 GLU A O 1
ATOM 708 N N . GLY A 1 96 ? -23.067 -12.661 25.781 1.00 83.62 96 GLY A N 1
ATOM 709 C CA . GLY A 1 96 ? -22.249 -12.390 26.963 1.00 83.62 96 GLY A CA 1
ATOM 710 C C . GLY A 1 96 ? -20.872 -11.780 26.693 1.00 83.62 96 GLY A C 1
ATOM 711 O O . GLY A 1 96 ? -20.174 -11.494 27.662 1.00 83.62 96 GLY A O 1
ATOM 712 N N . GLU A 1 97 ? -20.482 -11.543 25.433 1.00 88.62 97 GLU A N 1
ATOM 713 C CA . GLU A 1 97 ? -19.281 -10.747 25.145 1.00 88.62 97 GLU A CA 1
ATOM 714 C C . GLU A 1 97 ? -19.438 -9.311 25.648 1.00 88.62 97 GLU A C 1
ATOM 716 O O . GLU A 1 97 ? -20.456 -8.656 25.410 1.00 88.62 97 GLU A O 1
ATOM 721 N N . VAL A 1 98 ? -18.397 -8.814 26.317 1.00 91.00 98 VAL A N 1
ATOM 722 C CA . VAL A 1 98 ? -18.350 -7.452 26.852 1.00 91.00 98 VAL A CA 1
ATOM 723 C C . VAL A 1 98 ? -17.110 -6.718 26.352 1.00 91.00 98 VAL A C 1
ATOM 725 O O . VAL A 1 98 ? -16.065 -7.305 26.083 1.00 91.00 98 VAL A O 1
ATOM 728 N N . PHE A 1 99 ? -17.188 -5.389 26.263 1.00 92.19 99 PHE A N 1
ATOM 729 C CA . PHE A 1 99 ? -16.087 -4.563 25.747 1.00 92.19 99 PHE A CA 1
ATOM 730 C C . PHE A 1 99 ? -14.741 -4.779 26.468 1.00 92.19 99 PHE A C 1
ATOM 732 O O . PHE A 1 99 ? -13.676 -4.645 25.859 1.00 92.19 99 PHE A O 1
ATOM 739 N N . SER A 1 100 ? -14.760 -5.126 27.761 1.00 93.19 100 SER A N 1
ATOM 740 C CA . SER A 1 100 ? -13.535 -5.406 28.521 1.00 93.19 100 SER A CA 1
ATOM 741 C C . SER A 1 100 ? -12.706 -6.547 27.932 1.00 93.19 100 SER A C 1
ATOM 743 O O . SER A 1 100 ? -11.482 -6.498 28.056 1.00 93.19 100 SER A O 1
ATOM 745 N N . ASP A 1 101 ? -13.343 -7.502 27.252 1.00 93.00 101 ASP A N 1
ATOM 746 C CA . ASP A 1 101 ? -12.682 -8.655 26.632 1.00 93.00 101 ASP A CA 1
ATOM 747 C C . ASP A 1 101 ? -11.842 -8.229 25.416 1.00 93.00 101 ASP A C 1
ATOM 749 O O . ASP A 1 101 ? -10.780 -8.791 25.142 1.00 93.00 101 ASP A O 1
ATOM 753 N N . HIS A 1 102 ? -12.276 -7.170 24.725 1.00 95.00 102 HIS A N 1
ATOM 754 C CA . HIS A 1 102 ? -11.638 -6.650 23.510 1.00 95.00 102 HIS A CA 1
ATOM 755 C C . HIS A 1 102 ? -10.639 -5.519 23.787 1.00 95.00 102 HIS A C 1
ATOM 757 O O . HIS A 1 102 ? -9.693 -5.313 23.021 1.00 95.00 102 HIS A O 1
ATOM 763 N N . ARG A 1 103 ? -10.797 -4.793 24.903 1.00 95.38 103 ARG A N 1
ATOM 764 C CA . ARG A 1 103 ? -10.010 -3.589 25.235 1.00 95.38 103 ARG A CA 1
ATOM 765 C C . ARG A 1 103 ? -8.497 -3.810 25.176 1.00 95.38 103 ARG A C 1
ATOM 767 O O . ARG A 1 103 ? -7.774 -2.973 24.631 1.00 95.38 103 ARG A O 1
ATOM 774 N N . GLU A 1 104 ? -7.998 -4.900 25.754 1.00 96.81 104 GLU A N 1
ATOM 775 C CA . GLU A 1 104 ? -6.556 -5.178 25.765 1.00 96.81 104 GLU A CA 1
ATOM 776 C C . GLU A 1 104 ? -6.032 -5.485 24.356 1.00 96.81 104 GLU A C 1
ATOM 778 O O . GLU A 1 104 ? -4.986 -4.963 23.957 1.00 96.81 104 GLU A O 1
ATOM 783 N N . ALA A 1 105 ? -6.782 -6.267 23.574 1.00 96.50 105 ALA A N 1
ATOM 784 C CA . ALA A 1 105 ? -6.430 -6.605 22.198 1.00 96.50 105 ALA A CA 1
ATOM 785 C C . ALA A 1 105 ? -6.391 -5.362 21.296 1.00 96.50 105 ALA A C 1
ATOM 787 O O . ALA A 1 105 ? -5.438 -5.197 20.526 1.00 96.50 105 ALA A O 1
ATOM 788 N N . ILE A 1 106 ? -7.359 -4.450 21.449 1.00 97.81 106 ILE A N 1
ATOM 789 C CA . ILE A 1 106 ? -7.385 -3.158 20.747 1.00 97.81 106 ILE A CA 1
ATOM 790 C C . ILE A 1 106 ? -6.123 -2.354 21.084 1.00 97.81 106 ILE A C 1
ATOM 792 O O . ILE A 1 106 ? -5.379 -1.960 20.185 1.00 97.81 106 ILE A O 1
ATOM 796 N N . LEU A 1 107 ? -5.823 -2.161 22.375 1.00 98.00 107 LEU A N 1
ATOM 797 C CA . LEU A 1 107 ? -4.656 -1.382 22.812 1.00 98.00 107 LEU A CA 1
ATOM 798 C C . LEU A 1 107 ? -3.332 -1.998 22.350 1.00 98.00 107 LEU A C 1
ATOM 800 O O . LEU A 1 107 ? -2.414 -1.276 21.950 1.00 98.00 107 LEU A O 1
ATOM 804 N N . ARG A 1 108 ? -3.214 -3.326 22.408 1.00 98.19 108 ARG A N 1
ATOM 805 C CA . ARG A 1 108 ? -2.016 -4.044 21.965 1.00 98.19 108 ARG A CA 1
ATOM 806 C C . ARG A 1 108 ? -1.800 -3.886 20.463 1.00 98.19 108 ARG A C 1
ATOM 808 O O . ARG A 1 108 ? -0.685 -3.577 20.046 1.00 98.19 108 ARG A O 1
ATOM 815 N N . THR A 1 109 ? -2.854 -4.063 19.671 1.00 98.06 109 THR A N 1
ATOM 816 C CA . THR A 1 109 ? -2.779 -3.962 18.207 1.00 98.06 109 THR A CA 1
ATOM 817 C C . THR A 1 109 ? -2.527 -2.520 17.767 1.00 98.06 109 THR A C 1
ATOM 819 O O . THR A 1 109 ? -1.688 -2.283 16.903 1.00 98.06 109 THR A O 1
ATOM 822 N N . ALA A 1 110 ? -3.143 -1.536 18.429 1.00 98.19 110 ALA A N 1
ATOM 823 C CA . ALA A 1 110 ? -2.879 -0.121 18.178 1.00 98.19 110 ALA A CA 1
ATOM 824 C C . ALA A 1 110 ? -1.414 0.258 18.462 1.00 98.19 110 ALA A C 1
ATOM 826 O O . ALA A 1 110 ? -0.789 0.956 17.666 1.00 98.19 110 ALA A O 1
ATOM 827 N N . LYS A 1 111 ? -0.825 -0.246 19.557 1.00 98.31 111 LYS A N 1
ATOM 828 C CA . LYS A 1 111 ? 0.609 -0.051 19.842 1.00 98.31 111 LYS A CA 1
ATOM 829 C C . LYS A 1 111 ? 1.497 -0.671 18.763 1.00 98.31 111 LYS A C 1
ATOM 831 O O . LYS A 1 111 ? 2.461 -0.036 18.350 1.00 98.31 111 LYS A O 1
ATOM 836 N N . ALA A 1 112 ? 1.169 -1.875 18.293 1.00 98.25 112 ALA A N 1
ATOM 837 C CA . ALA A 1 112 ? 1.895 -2.500 17.188 1.00 98.25 112 ALA A CA 1
ATOM 838 C C . ALA A 1 112 ? 1.814 -1.649 15.909 1.00 98.25 112 ALA A C 1
ATOM 840 O O . ALA A 1 112 ? 2.837 -1.418 15.269 1.00 98.25 112 ALA A O 1
ATOM 841 N N . LEU A 1 113 ? 0.639 -1.088 15.601 1.00 97.94 113 LEU A N 1
ATOM 842 C CA . LEU A 1 113 ? 0.447 -0.232 14.429 1.00 97.94 113 LEU A CA 1
ATOM 843 C C . LEU A 1 113 ? 1.284 1.055 14.501 1.00 97.94 113 LEU A C 1
ATOM 845 O O . LEU A 1 113 ? 1.800 1.523 13.484 1.00 97.94 113 LEU A O 1
ATOM 849 N N . VAL A 1 114 ? 1.463 1.621 15.699 1.00 98.12 114 VAL A N 1
ATOM 850 C CA . VAL A 1 114 ? 2.358 2.772 15.908 1.00 98.12 114 VAL A CA 1
ATOM 851 C C . VAL A 1 114 ? 3.803 2.412 15.554 1.00 98.12 114 VAL A C 1
ATOM 853 O O . VAL A 1 114 ? 4.472 3.185 14.865 1.00 98.12 114 VAL A O 1
ATOM 856 N N . GLU A 1 115 ? 4.286 1.242 15.976 1.00 98.06 115 GLU A N 1
ATOM 857 C CA . GLU A 1 115 ? 5.635 0.782 15.622 1.00 98.06 115 GLU A CA 1
ATOM 858 C C . GLU A 1 115 ? 5.767 0.480 14.122 1.00 98.06 115 GLU A C 1
ATOM 860 O O . GLU A 1 115 ? 6.752 0.889 13.502 1.00 98.06 115 GLU A O 1
ATOM 865 N N . ASP A 1 116 ? 4.749 -0.124 13.503 1.00 97.38 116 ASP A N 1
ATOM 866 C CA . ASP A 1 116 ? 4.714 -0.343 12.052 1.00 97.38 116 ASP A CA 1
ATOM 867 C C . ASP A 1 116 ? 4.762 0.982 11.275 1.00 97.38 116 ASP A C 1
ATOM 869 O O . ASP A 1 116 ? 5.455 1.093 10.263 1.00 97.38 116 ASP A O 1
ATOM 873 N N . THR A 1 117 ? 4.094 2.027 11.773 1.00 95.62 117 THR A N 1
ATOM 874 C CA . THR A 1 117 ? 4.112 3.359 11.149 1.00 95.62 117 THR A CA 1
ATOM 875 C C . THR A 1 117 ? 5.509 3.983 11.211 1.00 95.62 117 THR A C 1
ATOM 877 O O . THR A 1 117 ? 5.977 4.560 10.227 1.00 95.62 117 THR A O 1
ATOM 880 N N . LYS A 1 118 ? 6.231 3.823 12.330 1.00 97.19 118 LYS A N 1
ATOM 881 C CA . LYS A 1 118 ? 7.641 4.250 12.429 1.00 97.19 118 LYS A CA 1
ATOM 882 C C . LYS A 1 118 ? 8.523 3.481 11.446 1.00 97.19 118 LYS A C 1
ATOM 884 O O . LYS A 1 118 ? 9.358 4.088 10.771 1.00 97.19 118 LYS A O 1
ATOM 889 N N . ALA A 1 119 ? 8.322 2.167 11.339 1.00 96.06 119 ALA A N 1
ATOM 890 C CA . ALA A 1 119 ? 9.038 1.330 10.382 1.00 96.06 119 ALA A CA 1
ATOM 891 C C . ALA A 1 119 ? 8.745 1.749 8.933 1.00 96.06 119 ALA A C 1
ATOM 893 O O . ALA A 1 119 ? 9.659 1.757 8.112 1.00 96.06 119 ALA A O 1
ATOM 894 N N . LEU A 1 120 ? 7.513 2.164 8.623 1.00 94.44 120 LEU A N 1
ATOM 895 C CA . LEU A 1 120 ? 7.127 2.665 7.304 1.00 94.44 120 LEU A CA 1
ATOM 896 C C . LEU A 1 120 ? 7.852 3.972 6.955 1.00 94.44 120 LEU A C 1
ATOM 898 O O . LEU A 1 120 ? 8.423 4.085 5.870 1.00 94.44 120 LEU A O 1
ATOM 902 N N . VAL A 1 121 ? 7.892 4.926 7.893 1.00 95.50 121 VAL A N 1
ATOM 903 C CA . VAL A 1 121 ? 8.622 6.198 7.729 1.00 95.50 121 VAL A CA 1
ATOM 904 C C . VAL A 1 121 ? 10.118 5.947 7.530 1.00 95.50 121 VAL A C 1
ATOM 906 O O . VAL A 1 121 ? 10.726 6.503 6.616 1.00 95.50 121 VAL A O 1
ATOM 909 N N . SER A 1 122 ? 10.713 5.069 8.343 1.00 94.31 122 SER A N 1
ATOM 910 C CA . SER A 1 122 ? 12.124 4.694 8.202 1.00 94.31 122 SER A CA 1
ATOM 911 C C . SER A 1 122 ? 12.397 3.963 6.882 1.00 94.31 122 SER A C 1
ATOM 913 O O . SER A 1 122 ? 13.360 4.280 6.182 1.00 94.31 122 SER A O 1
ATOM 915 N N . GLY A 1 123 ? 11.522 3.030 6.498 1.00 92.00 123 GLY A N 1
ATOM 916 C CA . GLY A 1 123 ? 11.618 2.264 5.259 1.00 92.00 123 GLY A CA 1
ATOM 917 C C . GLY A 1 123 ? 11.553 3.145 4.014 1.00 92.00 123 GLY A C 1
ATOM 918 O O . GLY A 1 123 ? 12.309 2.910 3.072 1.00 92.00 123 GLY A O 1
ATOM 919 N N . ALA A 1 124 ? 10.728 4.198 4.032 1.00 90.12 124 ALA A N 1
ATOM 920 C CA . ALA A 1 124 ? 10.602 5.154 2.931 1.00 90.12 124 ALA A CA 1
ATOM 921 C C . ALA A 1 124 ? 11.908 5.911 2.635 1.00 90.12 124 ALA A C 1
ATOM 923 O O . ALA A 1 124 ? 12.191 6.212 1.477 1.00 90.12 124 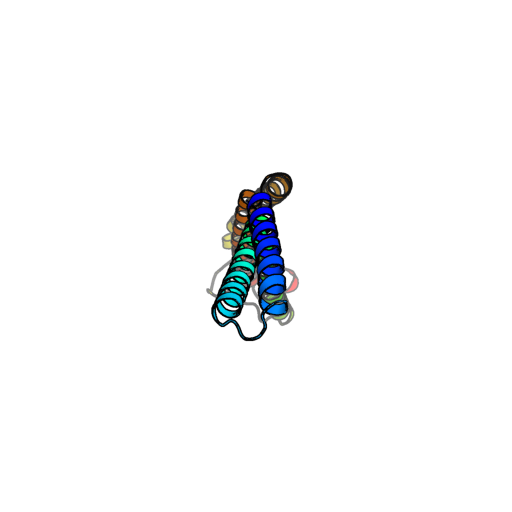ALA A O 1
ATOM 924 N N . ALA A 1 125 ? 12.719 6.176 3.663 1.00 91.50 125 ALA A N 1
ATOM 925 C CA . ALA A 1 125 ? 14.031 6.809 3.522 1.00 91.50 125 ALA A CA 1
ATOM 926 C C . ALA A 1 125 ? 15.171 5.813 3.235 1.00 91.50 125 ALA A C 1
ATOM 928 O O . ALA A 1 125 ? 16.287 6.234 2.936 1.00 91.50 125 ALA A O 1
ATOM 929 N N . SER A 1 126 ? 14.911 4.507 3.348 1.00 91.56 126 SER A N 1
ATOM 930 C CA . SER A 1 126 ? 15.936 3.468 3.277 1.00 91.56 126 SER A CA 1
ATOM 931 C C . SER A 1 126 ? 15.919 2.724 1.938 1.00 91.56 126 SER A C 1
ATOM 933 O O . SER A 1 126 ? 16.565 3.144 0.979 1.00 91.56 126 SER A O 1
ATOM 935 N N . SER A 1 127 ? 15.187 1.611 1.830 1.00 92.31 127 SER A N 1
ATOM 936 C CA . SER A 1 127 ? 15.193 0.762 0.635 1.00 92.31 127 SER A CA 1
ATOM 937 C C . SER A 1 127 ? 13.800 0.265 0.288 1.00 92.31 127 SER A C 1
ATOM 939 O O . SER A 1 127 ? 12.945 0.094 1.151 1.00 92.31 127 SER A O 1
ATOM 941 N N . GLN A 1 128 ? 13.590 -0.035 -0.992 1.00 92.88 128 GLN A N 1
ATOM 942 C CA . GLN A 1 128 ? 12.311 -0.530 -1.504 1.00 92.88 128 GLN A CA 1
ATOM 943 C C . GLN A 1 128 ? 11.894 -1.863 -0.872 1.00 92.88 128 GLN A C 1
ATOM 945 O O . GLN A 1 128 ? 10.706 -2.086 -0.680 1.00 92.88 128 GLN A O 1
ATOM 950 N N . GLU A 1 129 ? 12.848 -2.722 -0.504 1.00 92.19 129 GLU A N 1
ATOM 951 C CA . GLU A 1 129 ? 12.550 -3.971 0.205 1.00 92.19 129 GLU A CA 1
ATOM 952 C C . GLU A 1 129 ? 12.055 -3.698 1.629 1.00 92.19 129 GLU A C 1
ATOM 954 O O . GLU A 1 129 ? 11.025 -4.227 2.037 1.00 92.19 129 GLU A O 1
ATOM 959 N N . GLN A 1 130 ? 12.749 -2.829 2.372 1.00 94.19 130 GLN A N 1
ATOM 960 C CA . GLN A 1 130 ? 12.329 -2.461 3.726 1.00 94.19 130 GLN A CA 1
ATOM 961 C C . GLN A 1 130 ? 10.991 -1.718 3.719 1.00 94.19 130 GLN A C 1
ATOM 963 O O . GLN A 1 130 ? 10.131 -2.024 4.541 1.00 94.19 130 GLN A O 1
ATOM 968 N N . LEU A 1 131 ? 10.781 -0.808 2.762 1.00 95.88 131 LEU A N 1
ATOM 969 C CA . LEU A 1 131 ? 9.493 -0.149 2.554 1.00 95.88 131 LEU A CA 1
ATOM 970 C C . LEU A 1 131 ? 8.386 -1.170 2.256 1.00 95.88 131 LEU A C 1
ATOM 972 O O . LEU A 1 131 ? 7.309 -1.080 2.841 1.00 95.88 131 LEU A O 1
ATOM 976 N N . ALA A 1 132 ? 8.651 -2.162 1.397 1.00 95.81 132 ALA A N 1
ATOM 977 C CA . ALA A 1 132 ? 7.674 -3.197 1.065 1.00 95.81 132 ALA A CA 1
ATOM 978 C C . ALA A 1 132 ? 7.258 -4.014 2.293 1.00 95.81 132 ALA A C 1
ATOM 980 O O . ALA A 1 132 ? 6.065 -4.206 2.529 1.00 95.81 132 ALA A O 1
ATOM 981 N N . VAL A 1 133 ? 8.231 -4.466 3.088 1.00 96.12 133 VAL A N 1
ATOM 982 C CA . VAL A 1 133 ? 7.977 -5.247 4.308 1.00 96.12 133 VAL A CA 1
ATOM 983 C C . VAL A 1 133 ? 7.239 -4.409 5.352 1.00 96.12 133 VAL A C 1
ATOM 985 O O . VAL A 1 133 ? 6.275 -4.889 5.946 1.00 96.12 133 VAL A O 1
ATOM 988 N N . ALA A 1 134 ? 7.640 -3.150 5.549 1.00 97.19 134 ALA A N 1
ATOM 989 C CA . ALA A 1 134 ? 6.975 -2.251 6.489 1.00 97.19 134 ALA A CA 1
ATOM 990 C C . ALA A 1 134 ? 5.511 -1.995 6.096 1.00 97.19 134 ALA A C 1
ATOM 992 O O . ALA A 1 134 ? 4.627 -2.099 6.945 1.00 97.19 134 ALA A O 1
ATOM 993 N N . ALA A 1 135 ? 5.237 -1.749 4.810 1.00 97.81 135 ALA A N 1
ATOM 994 C CA . ALA A 1 135 ? 3.874 -1.584 4.306 1.00 97.81 135 ALA A CA 1
ATOM 995 C C . ALA A 1 135 ? 3.024 -2.845 4.529 1.00 97.81 135 ALA A C 1
ATOM 997 O O . ALA A 1 135 ? 1.894 -2.752 4.999 1.00 97.81 135 ALA A O 1
ATOM 998 N N . GLN A 1 136 ? 3.570 -4.032 4.250 1.00 97.00 136 GLN A N 1
ATOM 999 C CA . GLN A 1 136 ? 2.861 -5.300 4.455 1.00 97.00 136 GLN A CA 1
ATOM 1000 C C . GLN A 1 136 ? 2.562 -5.583 5.934 1.00 97.00 136 GLN A C 1
ATOM 1002 O O . GLN A 1 136 ? 1.464 -6.035 6.259 1.00 97.00 136 GLN A O 1
ATOM 1007 N N . ASN A 1 137 ? 3.512 -5.299 6.830 1.00 97.88 137 ASN A N 1
ATOM 1008 C CA . ASN A 1 137 ? 3.302 -5.447 8.270 1.00 97.88 137 ASN A CA 1
ATOM 1009 C C . ASN A 1 137 ? 2.215 -4.491 8.771 1.00 97.88 137 ASN A C 1
ATOM 1011 O O . ASN A 1 137 ? 1.276 -4.952 9.417 1.00 97.88 137 ASN A O 1
ATOM 1015 N N . ALA A 1 138 ? 2.279 -3.213 8.379 1.00 98.00 138 ALA A N 1
ATOM 1016 C CA . ALA A 1 138 ? 1.261 -2.223 8.721 1.00 98.00 138 ALA A CA 1
ATOM 1017 C C . ALA A 1 138 ? -0.139 -2.657 8.254 1.00 98.00 138 ALA A C 1
ATOM 1019 O O . ALA A 1 138 ? -1.094 -2.559 9.021 1.00 98.00 138 ALA A O 1
ATOM 1020 N N . VAL A 1 139 ? -0.256 -3.202 7.033 1.00 97.94 139 VAL A N 1
ATOM 1021 C CA . VAL A 1 139 ? -1.522 -3.739 6.498 1.00 97.94 139 VAL A CA 1
ATOM 1022 C C . VAL A 1 139 ? -2.053 -4.890 7.347 1.00 97.94 139 VAL A C 1
ATOM 1024 O O . VAL A 1 139 ? -3.228 -4.900 7.703 1.00 97.94 139 VAL A O 1
ATOM 1027 N N . ARG A 1 140 ? -1.205 -5.859 7.704 1.00 98.25 140 ARG A N 1
ATOM 1028 C CA . ARG A 1 140 ? -1.628 -6.973 8.565 1.00 98.25 140 ARG A CA 1
ATOM 1029 C C . ARG A 1 140 ? -2.157 -6.458 9.903 1.00 98.25 140 ARG A C 1
ATOM 1031 O O . ARG A 1 140 ? -3.193 -6.922 10.372 1.00 98.25 140 ARG A O 1
ATOM 1038 N N . THR A 1 141 ? -1.458 -5.498 10.497 1.00 98.31 141 THR A N 1
ATOM 1039 C CA . THR A 1 141 ? -1.822 -4.950 11.803 1.00 98.31 141 THR A CA 1
ATOM 1040 C C . THR A 1 141 ? -3.099 -4.116 11.741 1.00 98.31 141 THR A C 1
ATOM 1042 O O . THR A 1 141 ? -3.927 -4.243 12.638 1.00 98.31 141 THR A O 1
ATOM 1045 N N . ILE A 1 142 ? -3.315 -3.308 10.695 1.00 97.94 142 ILE A N 1
ATOM 1046 C CA . ILE A 1 142 ? -4.553 -2.520 10.568 1.00 97.94 142 ILE A CA 1
ATOM 1047 C C . ILE A 1 142 ? -5.774 -3.393 10.260 1.00 97.94 142 ILE A C 1
ATOM 1049 O O . ILE A 1 142 ? -6.839 -3.109 10.795 1.00 97.94 142 ILE A O 1
ATOM 1053 N N . VAL A 1 143 ? -5.619 -4.487 9.500 1.00 98.31 143 VAL A N 1
ATOM 1054 C CA . VAL A 1 143 ? -6.681 -5.500 9.333 1.00 98.31 143 VAL A CA 1
ATOM 1055 C C . VAL A 1 143 ? -7.021 -6.135 10.680 1.00 98.31 143 VAL A C 1
ATOM 1057 O O . VAL A 1 143 ? -8.182 -6.233 11.056 1.00 98.31 143 VAL A O 1
ATOM 1060 N N . GLN A 1 144 ? -6.012 -6.535 11.458 1.00 98.06 144 GLN A N 1
ATOM 1061 C CA . GLN A 1 144 ? -6.266 -7.087 12.788 1.00 98.06 144 GLN A CA 1
ATOM 1062 C C . GLN A 1 144 ? -6.940 -6.059 13.707 1.00 98.06 144 GLN A C 1
ATOM 1064 O O . GLN A 1 144 ? -7.840 -6.418 14.463 1.00 98.06 144 GLN A O 1
ATOM 1069 N N . LEU A 1 145 ? -6.516 -4.792 13.636 1.00 98.31 145 LEU A N 1
ATOM 1070 C CA . LEU A 1 145 ? -7.090 -3.711 14.430 1.00 98.31 145 LEU A CA 1
ATOM 1071 C C . LEU A 1 145 ? -8.558 -3.479 14.066 1.00 98.31 145 LEU A C 1
ATOM 1073 O O . LEU A 1 145 ? -9.371 -3.334 14.973 1.00 98.31 145 LEU A O 1
ATOM 1077 N N . SER A 1 146 ? -8.905 -3.472 12.775 1.00 98.12 146 SER A N 1
ATOM 1078 C CA . SER A 1 146 ? -10.293 -3.292 12.345 1.00 98.12 146 SER A CA 1
ATOM 1079 C C . SER A 1 146 ? -11.191 -4.415 12.847 1.00 98.12 146 SER A C 1
ATOM 1081 O O . SER A 1 146 ? -12.279 -4.128 13.331 1.00 98.12 146 SER A O 1
ATOM 1083 N N . GLU A 1 147 ? -10.734 -5.670 12.818 1.00 96.69 147 GLU A N 1
ATOM 1084 C CA . GLU A 1 147 ? -11.525 -6.786 13.352 1.00 96.69 147 GLU A CA 1
ATOM 1085 C C . GLU A 1 147 ? -11.783 -6.641 14.856 1.00 96.69 147 GLU A C 1
ATOM 1087 O O . GLU A 1 147 ? -12.936 -6.664 15.282 1.00 96.69 147 GLU A O 1
ATOM 1092 N N . VAL A 1 148 ? -10.742 -6.407 15.667 1.00 96.56 148 VAL A N 1
ATOM 1093 C CA . VAL A 1 148 ? -10.927 -6.293 17.128 1.00 96.56 148 VAL A CA 1
ATOM 1094 C C . VAL A 1 148 ? -11.717 -5.046 17.532 1.00 96.56 148 VAL A C 1
ATOM 1096 O O . VAL A 1 148 ? -12.408 -5.065 18.548 1.00 96.56 148 VAL A O 1
ATOM 1099 N N . VAL A 1 149 ? -11.650 -3.965 16.745 1.00 96.62 149 VAL A N 1
ATOM 1100 C CA . VAL A 1 149 ? -12.476 -2.767 16.958 1.00 96.62 149 VAL A CA 1
ATOM 1101 C C . VAL A 1 149 ? -13.941 -3.053 16.635 1.00 96.62 149 VAL A C 1
ATOM 1103 O O . VAL A 1 149 ? -14.794 -2.701 17.445 1.00 96.62 149 VAL A O 1
ATOM 1106 N N . LYS A 1 150 ? -14.245 -3.737 15.521 1.00 95.62 150 LYS A N 1
ATOM 1107 C CA . LYS A 1 150 ? -15.622 -4.135 15.175 1.00 95.62 150 LYS A CA 1
ATOM 1108 C C . LYS A 1 150 ? -16.236 -5.037 16.248 1.00 95.62 150 LYS A C 1
ATOM 1110 O O . LYS A 1 150 ? -17.349 -4.769 16.697 1.00 95.62 150 LYS A O 1
ATOM 1115 N N . SER A 1 151 ? -15.505 -6.057 16.710 1.00 94.12 151 SER A N 1
ATOM 1116 C CA . SER A 1 151 ? -15.970 -6.929 17.800 1.00 94.12 151 SER A CA 1
ATOM 1117 C C . SER A 1 151 ? -16.155 -6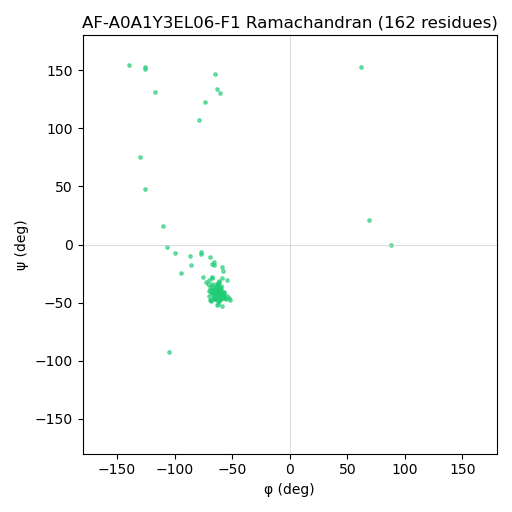.158 19.111 1.00 94.12 151 SER A C 1
ATOM 1119 O O . SER A 1 151 ? -17.163 -6.333 19.792 1.00 94.12 151 SER A O 1
ATOM 1121 N N . GLY A 1 152 ? -15.232 -5.243 19.433 1.00 94.31 152 GLY A N 1
ATOM 1122 C CA . GLY A 1 152 ? -15.353 -4.358 20.591 1.00 94.31 152 GLY A CA 1
ATOM 1123 C C . GLY A 1 152 ? -16.600 -3.472 20.539 1.00 94.31 152 GLY A C 1
ATOM 1124 O O . GLY A 1 152 ? -17.328 -3.398 21.528 1.00 94.31 152 GLY A O 1
ATOM 1125 N N . ALA A 1 153 ? -16.881 -2.849 19.392 1.00 94.44 153 ALA A N 1
ATOM 1126 C CA . ALA A 1 153 ? -18.085 -2.043 19.190 1.00 94.44 153 ALA A CA 1
ATOM 1127 C C . ALA A 1 153 ? -19.357 -2.895 19.337 1.00 94.44 153 ALA A C 1
ATOM 1129 O O . ALA A 1 153 ? -20.275 -2.542 20.076 1.00 94.44 153 ALA A O 1
ATOM 1130 N N . ALA A 1 154 ? -19.391 -4.082 18.729 1.00 93.44 154 ALA A N 1
ATOM 1131 C CA . ALA A 1 154 ? -20.524 -4.994 18.863 1.00 93.44 154 ALA A CA 1
ATOM 1132 C C . ALA A 1 154 ? -20.785 -5.410 20.325 1.00 93.44 154 ALA A C 1
ATOM 1134 O O . ALA A 1 154 ? -21.939 -5.448 20.756 1.00 93.44 154 ALA A O 1
ATOM 1135 N N . ALA A 1 155 ? -19.731 -5.619 21.120 1.00 92.44 155 ALA A N 1
ATOM 1136 C CA . ALA A 1 155 ? -19.818 -5.990 22.535 1.00 92.44 155 ALA A CA 1
ATOM 1137 C C . ALA A 1 155 ? -20.348 -4.880 23.471 1.00 92.44 155 ALA A C 1
ATOM 1139 O O . ALA A 1 155 ? -20.665 -5.154 24.629 1.00 92.44 155 ALA A O 1
ATOM 1140 N N . LEU A 1 156 ? -20.478 -3.631 23.005 1.00 88.25 156 LEU A N 1
ATOM 1141 C CA . LEU A 1 156 ? -21.171 -2.566 23.751 1.00 88.25 156 LEU A CA 1
ATOM 1142 C C . LEU A 1 156 ? -22.705 -2.696 23.683 1.00 88.25 156 LEU A C 1
ATOM 1144 O O . LEU A 1 156 ? -23.405 -2.048 24.461 1.00 88.25 156 LEU A O 1
ATOM 1148 N N . THR A 1 157 ? -23.211 -3.614 22.846 1.00 75.81 157 THR A N 1
ATOM 1149 C CA . THR A 1 157 ? -24.628 -3.907 22.565 1.00 75.81 157 THR A CA 1
ATOM 1150 C C . THR A 1 157 ? -25.402 -2.736 21.955 1.00 75.81 157 THR A C 1
ATOM 1152 O O . THR A 1 157 ? -25.138 -1.568 22.227 1.00 75.81 157 THR A O 1
ATOM 1155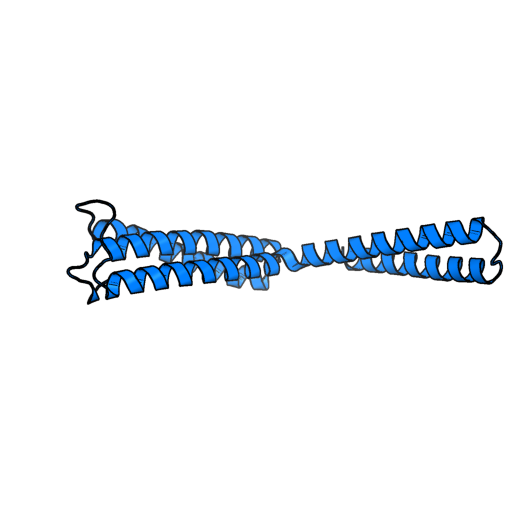 N N . SER A 1 158 ? -26.441 -3.052 21.182 1.00 74.38 158 SER A N 1
ATOM 1156 C CA . SER A 1 158 ? -27.328 -2.064 20.547 1.00 74.38 158 SER A CA 1
ATOM 1157 C C . SER A 1 158 ? -28.033 -1.119 21.531 1.00 74.38 158 SER A C 1
ATOM 1159 O O . SER A 1 158 ? -28.468 -0.038 21.145 1.00 74.38 158 SER A O 1
ATOM 1161 N N . SER A 1 159 ? -28.111 -1.489 22.815 1.00 72.12 159 SER A N 1
ATOM 1162 C CA . SER A 1 159 ? -28.650 -0.629 23.877 1.00 72.12 159 SER A CA 1
ATOM 1163 C C . SER A 1 159 ? -27.786 0.603 24.173 1.00 72.12 159 SER A C 1
ATOM 1165 O O . SER A 1 159 ? -28.278 1.557 24.774 1.00 72.12 159 SER A O 1
ATOM 1167 N N . ASN A 1 160 ? -26.525 0.599 23.730 1.00 79.94 160 ASN A N 1
ATOM 1168 C CA . ASN A 1 160 ? -25.581 1.697 23.888 1.00 79.94 160 ASN A CA 1
ATOM 1169 C C . ASN A 1 160 ? -24.988 2.123 22.535 1.00 79.94 160 ASN A C 1
ATOM 1171 O O . ASN A 1 160 ? -23.777 2.281 22.397 1.00 79.94 160 ASN A O 1
ATOM 1175 N N . SER A 1 161 ? -25.854 2.302 21.533 1.00 81.75 161 SER A N 1
ATOM 1176 C CA . SER A 1 161 ? -25.476 2.665 20.160 1.00 81.75 161 SER A CA 1
ATOM 1177 C C . SER A 1 161 ? -24.678 3.969 20.045 1.00 81.75 161 SER A C 1
ATOM 1179 O O . SER A 1 161 ? -23.994 4.164 19.055 1.00 81.75 161 SER A O 1
ATOM 1181 N N . GLU A 1 162 ? -24.775 4.875 21.026 1.00 83.06 162 GLU A N 1
ATOM 1182 C CA . GLU A 1 162 ? -23.975 6.111 21.068 1.00 83.06 162 GLU A CA 1
ATOM 1183 C C . GLU A 1 162 ? -22.516 5.853 21.484 1.00 83.06 162 GLU A C 1
ATOM 1185 O O . GLU A 1 162 ? -21.622 6.601 21.097 1.00 83.06 162 GLU A O 1
ATOM 1190 N N . ALA A 1 163 ? -22.262 4.802 22.271 1.00 84.75 163 ALA A N 1
ATOM 1191 C CA . ALA A 1 163 ? -20.908 4.400 22.646 1.00 84.75 163 ALA A CA 1
ATOM 1192 C C . ALA A 1 163 ? -20.240 3.472 21.615 1.00 84.75 163 ALA A C 1
ATOM 1194 O O . ALA A 1 163 ? -19.020 3.303 21.687 1.00 84.75 163 ALA A O 1
ATOM 1195 N N . GLN A 1 164 ? -21.029 2.850 20.726 1.00 83.38 164 GLN A N 1
ATOM 1196 C CA . GLN A 1 164 ? -20.568 2.026 19.599 1.00 83.38 164 GLN A CA 1
ATOM 1197 C C . GLN A 1 164 ? -19.934 2.885 18.503 1.00 83.38 164 GLN A C 1
ATOM 1199 O O . GLN A 1 164 ? -18.875 2.455 17.991 1.00 83.38 164 GLN A O 1
#

Radius of gyration: 28.09 Å; Cα contacts (8 Å, |Δi|>4): 165; chains: 1; bounding box: 53×21×80 Å

InterPro domains:
  IPR015009 Vinculin-binding site-containing domain [PF08913] (1-59)
  IPR036723 Alpha-catenin/vinculin-like superfamily [SSF47220] (2-59)

Mean predicted aligned error: 6.37 Å

Solvent-accessible surface area (backbone atoms only — not comparable to full-atom values): 8079 Å² total; per-residue (Å²): 106,52,70,55,33,51,51,52,27,52,50,30,49,53,50,25,53,52,26,47,51,49,21,66,76,39,76,83,46,64,63,39,49,50,50,25,53,49,27,50,51,49,32,54,52,28,51,50,49,32,51,50,40,50,53,64,67,38,44,12,61,51,33,44,54,53,35,51,56,51,49,53,52,52,50,53,54,48,52,51,49,52,50,29,24,74,68,48,67,29,56,47,97,49,92,88,54,45,38,78,77,29,50,61,58,39,53,52,35,51,54,51,36,55,54,26,51,52,42,30,59,52,13,70,75,66,41,42,68,49,19,21,51,22,30,49,50,32,44,54,37,51,55,53,34,51,52,41,46,52,53,26,33,15,21,53,32,38,92,35,36,91,80,72

pLDDT: mean 93.99, std 5.17, range [72.12, 98.5]

Nearest PDB structures (foldseek):
  3fyq-assembly1_A  TM=9.812E-01  e=3.064E-07  Drosophila melanogaster
  8vdp-assembly1_A  TM=6.467E-01  e=2.317E-08  Mus musculus
  8vdo-assembly1_A  TM=6.414E-01  e=2.838E-08  Mus musculus
  5ic0-assembly1_A  TM=6.673E-01  e=3.151E-04  Mus musculus
  5ic1-assembly1_A  TM=6.211E-01  e=4.270E-04  Mus musculus

Sequence (164 aa):
KIRVSVQELGTACIELIKHAGACRANPQDHFSKQDLAYSARRTIEEVAMVLAALRFGARGTQACINAASTVSGIIGDLDTTIMFATAGTLNPEREGEVFSDHREAILRTAKALVEDTKALVSGAASSQEQLAVAAQNAVRTIVQLSEVVKSGAAALTSSNSEAQ

Organism: NCBI:txid6335

Foldseek 3Di:
DLVVLVVQLVVLVVQLVVLVVVCVVPVPDPVSVVSNVVSVVSNVVSVVVNVVVVCVQCLLVVLLVVLVVLVVVLVVVVVVLLVCLVVLNQAAPDPPQALVVLVVVLVVLVVQLVVLVVQCVVCVVPGSVSSNVSSVSNSVSVVSNSVSVSNSQNNVHSVPSVVD